Protein AF-A0A377VSE3-F1 (afdb_monomer_lite)

Organism: Klebsiella pneumoniae (NCBI:txid573)

Foldseek 3Di:
DDDDDDCVVCVVCVVVVVDDDDPDDDPPPDDDDDDDDDPPDDDDPVRVVVVVVVVVVVVVPPD

Secondary structure (DSSP, 8-state):
------TTTSHHHHHTTSS-------TT----------TT----HHHHHHHHHHHHHHHHT--

Structure (mmCIF, N/CA/C/O backbone):
data_AF-A0A377VSE3-F1
#
_entry.id   AF-A0A377VSE3-F1
#
loop_
_atom_site.group_PD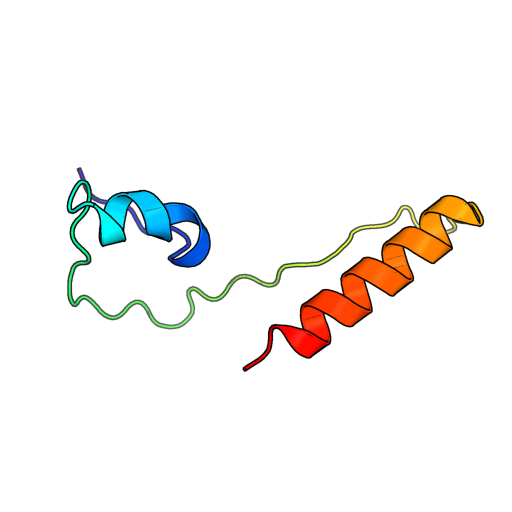B
_atom_site.id
_atom_site.type_symbol
_atom_site.label_atom_id
_atom_site.label_alt_id
_atom_site.label_comp_id
_atom_site.label_asym_id
_atom_site.label_entity_id
_atom_site.label_seq_id
_atom_site.pdbx_PDB_ins_code
_atom_site.Cartn_x
_atom_site.Cartn_y
_atom_site.Cartn_z
_atom_site.occupancy
_atom_site.B_iso_or_equiv
_atom_site.auth_seq_id
_atom_site.auth_comp_id
_atom_site.auth_asym_id
_atom_site.auth_atom_id
_atom_site.pdbx_PDB_model_num
ATOM 1 N N . MET A 1 1 ? -18.452 11.283 14.935 1.00 85.94 1 MET A N 1
ATOM 2 C CA . MET A 1 1 ? -18.435 10.960 13.489 1.00 85.94 1 MET A CA 1
ATOM 3 C C . MET A 1 1 ? -17.807 9.584 13.327 1.00 85.94 1 MET A C 1
ATOM 5 O O . MET A 1 1 ? -16.911 9.286 14.102 1.00 85.94 1 MET A O 1
ATOM 9 N N . LEU A 1 2 ? -18.279 8.756 12.392 1.00 93.38 2 LEU A N 1
ATOM 10 C CA . LEU A 1 2 ? -17.749 7.409 12.131 1.00 93.38 2 LEU A CA 1
ATOM 11 C C . LEU A 1 2 ?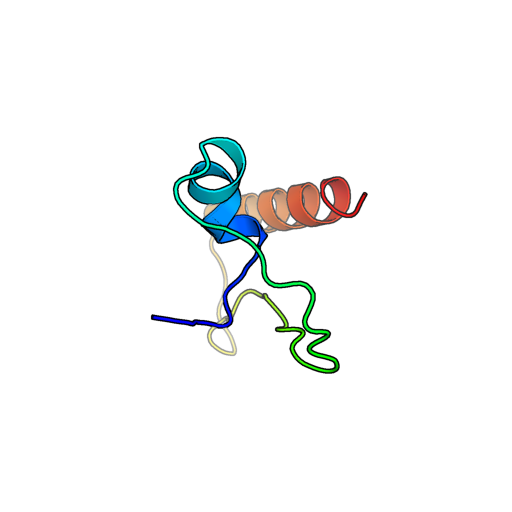 -17.393 7.276 10.649 1.00 93.38 2 LEU A C 1
ATOM 13 O O . LEU A 1 2 ? -18.068 7.873 9.812 1.00 93.38 2 LEU A O 1
ATOM 17 N N . ALA A 1 3 ? -16.354 6.504 10.334 1.00 93.50 3 ALA A N 1
ATOM 18 C CA . ALA A 1 3 ? -15.919 6.244 8.965 1.00 93.50 3 ALA A CA 1
ATOM 19 C C . ALA A 1 3 ? -15.265 4.858 8.847 1.00 93.50 3 ALA A C 1
ATOM 21 O O . ALA A 1 3 ? -14.648 4.381 9.797 1.00 93.50 3 ALA A O 1
ATOM 22 N N . ALA A 1 4 ? -15.371 4.243 7.667 1.00 92.50 4 ALA A N 1
ATOM 23 C CA . ALA A 1 4 ? -14.582 3.077 7.280 1.00 92.50 4 ALA A CA 1
ATOM 24 C C . ALA A 1 4 ? -13.441 3.548 6.370 1.00 92.50 4 ALA A C 1
ATOM 26 O O . ALA A 1 4 ? -13.682 4.109 5.302 1.00 92.50 4 ALA A O 1
ATOM 27 N N . VAL A 1 5 ? -12.202 3.370 6.818 1.00 91.69 5 VAL A N 1
ATOM 28 C CA . VAL A 1 5 ? -10.993 3.893 6.166 1.00 91.69 5 VAL A CA 1
ATOM 29 C C . VAL A 1 5 ? -9.864 2.872 6.250 1.00 91.69 5 VAL A C 1
ATOM 31 O O . VAL A 1 5 ? -9.935 1.915 7.020 1.00 91.69 5 VAL A O 1
ATOM 34 N N . SER A 1 6 ? -8.809 3.061 5.456 1.00 89.19 6 SER A N 1
ATOM 35 C CA . SER A 1 6 ? -7.652 2.168 5.508 1.00 89.19 6 SER A CA 1
ATOM 36 C C . SER A 1 6 ? -6.915 2.308 6.838 1.00 89.19 6 SER A C 1
ATOM 38 O O . SER A 1 6 ? -6.398 3.382 7.149 1.00 89.19 6 SER A O 1
ATOM 40 N N . ALA A 1 7 ? -6.762 1.204 7.570 1.00 88.00 7 ALA A N 1
ATOM 41 C CA . ALA A 1 7 ? -5.969 1.173 8.799 1.00 88.00 7 ALA A CA 1
ATOM 42 C C . ALA A 1 7 ? -4.524 1.646 8.562 1.00 88.00 7 ALA A C 1
ATOM 44 O O . ALA A 1 7 ? -3.963 2.376 9.371 1.00 88.00 7 ALA A O 1
ATOM 45 N N . SER A 1 8 ? -3.941 1.314 7.403 1.00 88.75 8 SER A N 1
ATOM 46 C CA . SER A 1 8 ? -2.581 1.739 7.051 1.00 88.75 8 SER A CA 1
ATOM 47 C C . SER A 1 8 ? -2.428 3.255 6.895 1.00 88.75 8 SER A C 1
ATOM 49 O O . SER A 1 8 ? -1.327 3.768 7.091 1.00 88.75 8 SER A O 1
ATOM 51 N N . GLN A 1 9 ? -3.510 3.965 6.554 1.00 90.75 9 GLN A N 1
ATOM 52 C CA . GLN A 1 9 ? -3.517 5.423 6.423 1.00 90.75 9 GLN A CA 1
ATOM 53 C C . GLN A 1 9 ? -3.708 6.119 7.773 1.00 90.75 9 GLN A C 1
ATOM 55 O O . GLN A 1 9 ? -3.241 7.239 7.911 1.00 90.75 9 GLN A O 1
ATOM 60 N N . MET A 1 10 ? -4.350 5.458 8.745 1.00 94.56 10 MET A N 1
ATOM 61 C CA . MET A 1 10 ? -4.707 6.023 10.058 1.00 94.56 10 MET A CA 1
ATOM 62 C C . MET A 1 10 ? -3.786 5.568 11.201 1.00 94.56 10 MET A C 1
ATOM 64 O O . MET A 1 10 ? -4.146 5.683 12.376 1.00 94.56 10 MET A O 1
ATOM 68 N N . ARG A 1 11 ? -2.623 4.981 10.877 1.00 94.00 11 ARG A N 1
ATOM 69 C CA . ARG A 1 11 ? -1.682 4.461 11.885 1.00 94.00 11 ARG A CA 1
ATOM 70 C C . ARG A 1 11 ? -1.274 5.538 12.877 1.00 94.00 11 ARG A C 1
ATOM 72 O O . ARG A 1 11 ? -1.418 5.333 14.070 1.00 94.00 11 ARG A O 1
ATOM 79 N N . PHE A 1 12 ? -0.865 6.705 12.383 1.00 95.88 12 PHE A N 1
ATOM 80 C CA . PHE A 1 12 ? -0.430 7.802 13.241 1.00 95.88 12 PHE A CA 1
ATOM 81 C C . PHE A 1 12 ? -1.515 8.210 14.245 1.00 95.88 12 PHE A C 1
ATOM 83 O O . PHE A 1 12 ? -1.254 8.324 15.439 1.00 95.88 12 PHE A O 1
ATOM 90 N N . GLU A 1 13 ? -2.742 8.404 13.779 1.00 96.50 13 GLU A N 1
ATOM 91 C CA . GLU A 1 13 ? -3.862 8.838 14.604 1.00 96.50 13 GLU A CA 1
ATOM 92 C C . GLU A 1 13 ? -4.260 7.779 15.628 1.00 96.50 13 GLU A C 1
ATOM 94 O O . GLU A 1 13 ? -4.600 8.120 16.759 1.00 96.50 13 GLU A O 1
ATOM 99 N N . THR A 1 14 ? -4.204 6.504 15.245 1.00 94.44 14 THR A N 1
ATOM 100 C CA . THR A 1 14 ? -4.525 5.390 1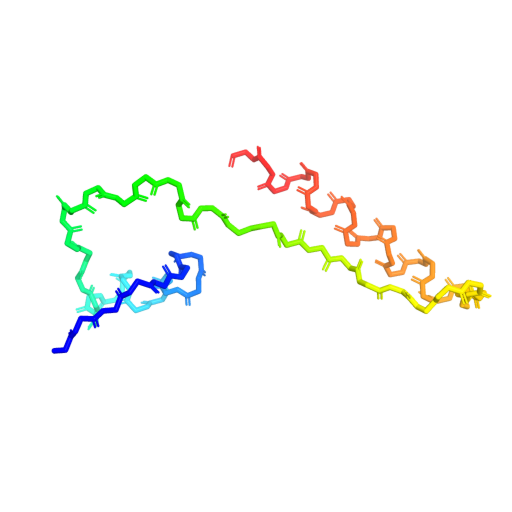6.145 1.00 94.44 14 THR A CA 1
ATOM 101 C C . THR A 1 14 ? -3.431 5.214 17.199 1.00 94.44 14 THR A C 1
ATOM 103 O O . THR A 1 14 ? -3.738 5.130 18.385 1.00 94.44 14 THR A O 1
ATOM 106 N N . ASP A 1 15 ? -2.160 5.253 16.791 1.00 95.62 15 ASP A N 1
ATOM 107 C CA . ASP A 1 15 ? -0.998 5.095 17.675 1.00 95.62 15 ASP A CA 1
ATOM 108 C C . ASP A 1 15 ? -0.903 6.233 18.706 1.00 95.62 15 ASP A C 1
ATOM 110 O O . ASP A 1 15 ? -0.461 6.022 19.833 1.00 95.62 15 ASP A O 1
ATOM 114 N N . ASN A 1 16 ? -1.364 7.436 18.346 1.00 97.12 16 ASN A N 1
ATOM 115 C CA . ASN A 1 16 ? -1.394 8.604 19.233 1.00 97.12 16 ASN A CA 1
ATOM 116 C C . ASN A 1 16 ? -2.742 8.798 19.955 1.00 97.12 16 ASN A C 1
ATOM 118 O O . ASN A 1 16 ? -2.936 9.812 20.625 1.00 97.12 16 ASN A O 1
ATOM 122 N N . GLY A 1 17 ? -3.691 7.865 19.820 1.00 95.56 17 GLY A N 1
ATOM 123 C CA . GLY A 1 17 ? -4.990 7.923 20.500 1.00 95.56 17 GLY A CA 1
ATOM 124 C C . GLY A 1 17 ? -5.923 9.046 20.029 1.00 95.56 17 GLY A C 1
ATOM 125 O O . GLY A 1 17 ? -6.892 9.367 20.715 1.00 95.56 17 GLY A O 1
ATOM 126 N N . LEU A 1 18 ? -5.657 9.643 18.864 1.00 96.44 18 LEU A N 1
ATOM 127 C CA . LEU A 1 18 ? -6.528 10.638 18.231 1.00 96.44 18 LEU A CA 1
ATOM 128 C C . LEU A 1 18 ? -7.788 9.992 17.641 1.00 96.44 18 LEU A C 1
ATOM 130 O O . LEU A 1 18 ? -8.833 10.636 17.549 1.00 96.44 18 LEU A O 1
ATOM 134 N N . LEU A 1 19 ? -7.690 8.722 17.243 1.00 96.19 19 LEU A N 1
ATOM 135 C CA . LEU A 1 19 ? -8.799 7.909 16.754 1.00 96.19 19 LEU A CA 1
ATOM 136 C C . LEU A 1 19 ? -8.875 6.587 17.519 1.00 96.19 19 LEU A C 1
ATOM 138 O O . LEU A 1 19 ? -7.864 6.028 17.935 1.00 96.19 19 LEU A O 1
ATOM 142 N N . SER A 1 20 ? -10.096 6.074 17.671 1.00 95.06 20 SER A N 1
ATOM 143 C CA . SER A 1 20 ? -10.362 4.772 18.282 1.00 95.06 20 SER A CA 1
ATOM 144 C C . SER A 1 20 ? -11.007 3.839 17.261 1.00 95.06 20 SER A C 1
ATOM 146 O O . SER A 1 20 ? -11.974 4.211 16.590 1.00 95.06 20 SER A O 1
ATOM 148 N N . VAL A 1 21 ? -10.463 2.627 17.138 1.00 94.38 21 VAL A N 1
ATOM 149 C CA . VAL A 1 21 ? -11.015 1.580 16.274 1.00 94.38 21 VAL A CA 1
ATOM 150 C C . VAL A 1 21 ? -12.209 0.936 16.969 1.00 94.38 21 VAL A C 1
ATOM 152 O O . VAL A 1 21 ? -12.094 0.421 18.080 1.00 94.38 21 VAL A O 1
ATOM 155 N N . LEU A 1 22 ? -13.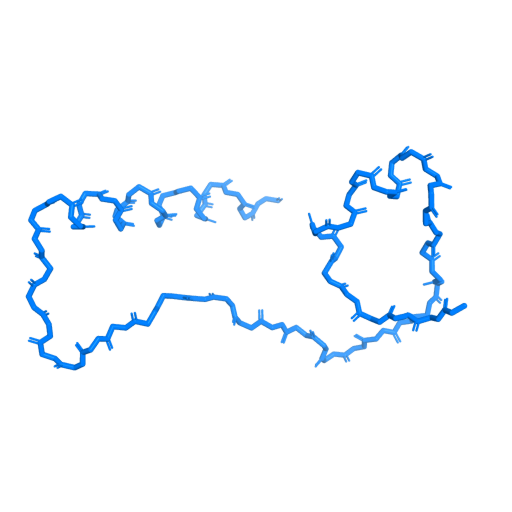359 0.932 16.298 1.00 94.88 22 LEU A N 1
ATOM 156 C CA . LEU A 1 22 ? -14.537 0.222 16.784 1.00 94.88 22 LEU A CA 1
ATOM 157 C C . LEU A 1 22 ? -14.431 -1.277 16.461 1.00 94.88 22 LEU A C 1
ATOM 159 O O . LEU A 1 22 ? -14.086 -1.616 15.327 1.00 94.88 22 LEU A O 1
ATOM 163 N N . PRO A 1 23 ? -14.785 -2.184 17.392 1.00 93.12 23 PRO A N 1
ATOM 164 C CA . PRO A 1 23 ? -14.714 -3.633 17.191 1.00 93.12 23 PRO A CA 1
ATOM 165 C C . PRO A 1 23 ? -15.910 -4.150 16.371 1.00 93.12 23 PRO A C 1
ATOM 167 O O . PRO A 1 23 ? -16.618 -5.070 16.777 1.00 93.12 23 PRO A O 1
ATOM 170 N N . VAL A 1 24 ? -16.170 -3.523 15.223 1.00 92.94 24 VAL A N 1
ATOM 171 C CA . VAL A 1 24 ? -17.252 -3.883 14.303 1.00 92.94 24 VAL A CA 1
ATOM 172 C C . VAL A 1 24 ? -16.630 -4.561 13.080 1.00 92.94 24 VAL A C 1
ATOM 174 O O . VAL A 1 24 ? -15.886 -3.906 12.348 1.00 92.94 24 VAL A O 1
ATOM 177 N N . PRO A 1 25 ? -16.894 -5.857 12.834 1.00 90.31 25 PRO A N 1
ATOM 178 C CA . PRO A 1 25 ? -16.364 -6.543 11.664 1.00 90.31 25 PRO A CA 1
ATOM 179 C C . PRO 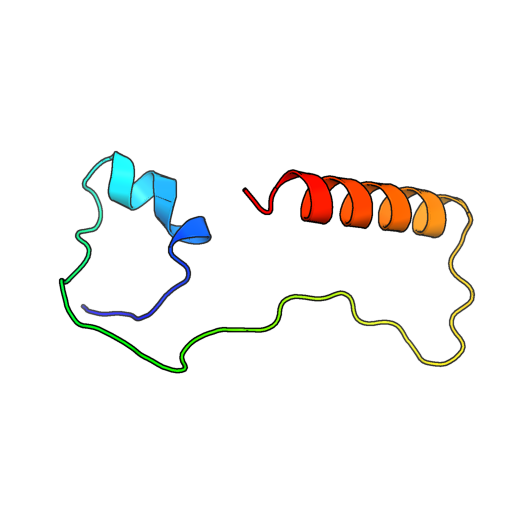A 1 25 ? -17.016 -6.001 10.387 1.00 90.31 25 PRO A C 1
ATOM 181 O O . PRO A 1 25 ? -18.236 -5.867 10.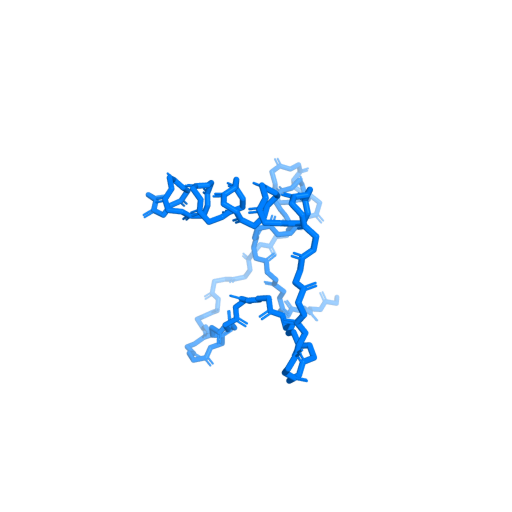309 1.00 90.31 25 PRO A O 1
ATOM 184 N N . LEU A 1 26 ? -16.197 -5.723 9.374 1.00 90.19 26 LEU A N 1
ATOM 185 C CA . LEU A 1 26 ? -16.635 -5.239 8.063 1.00 90.19 26 LEU A CA 1
ATOM 186 C C . LEU A 1 26 ? -16.097 -6.173 6.965 1.00 90.19 26 LEU A C 1
ATOM 188 O O . LEU A 1 26 ? -15.103 -5.835 6.311 1.00 90.19 26 LEU A O 1
ATOM 192 N N . PRO A 1 27 ? -16.690 -7.371 6.789 1.00 91.12 27 PRO A N 1
ATOM 193 C CA . PRO A 1 27 ? -16.257 -8.305 5.755 1.00 91.12 27 PRO A CA 1
ATOM 194 C C . PRO A 1 27 ? -16.415 -7.691 4.359 1.00 91.12 27 PRO A C 1
ATOM 196 O O . PRO A 1 27 ? -17.176 -6.746 4.161 1.00 91.12 27 PRO A O 1
ATOM 199 N N . ASP A 1 28 ? -15.657 -8.215 3.397 1.00 89.62 28 ASP A N 1
ATOM 200 C CA . ASP A 1 28 ? -15.753 -7.848 1.977 1.00 89.62 28 ASP A CA 1
ATOM 201 C C . ASP A 1 28 ? -15.468 -6.368 1.649 1.00 89.62 28 ASP A C 1
ATOM 203 O O . ASP A 1 28 ? -15.814 -5.872 0.579 1.00 89.62 28 ASP A O 1
ATOM 207 N N . THR A 1 29 ? -14.757 -5.660 2.532 1.00 89.31 29 THR A N 1
ATOM 208 C CA . THR A 1 29 ? -14.317 -4.266 2.321 1.00 89.31 29 THR A CA 1
ATOM 209 C C . THR A 1 29 ? -12.888 -4.148 1.775 1.00 89.31 29 THR A C 1
ATOM 211 O O . THR A 1 29 ? -12.298 -3.064 1.759 1.00 89.31 29 THR A O 1
ATOM 214 N N . THR A 1 30 ? -12.305 -5.255 1.300 1.00 86.56 30 THR A N 1
ATOM 215 C CA . THR A 1 30 ? -10.942 -5.245 0.755 1.00 86.56 30 THR A CA 1
ATOM 216 C C . THR A 1 30 ? -10.893 -4.508 -0.583 1.00 86.56 30 THR A C 1
ATOM 218 O O . THR A 1 30 ? -11.666 -4.760 -1.507 1.00 86.56 30 THR A O 1
ATOM 221 N N . ARG A 1 31 ? -9.948 -3.571 -0.706 1.00 85.94 31 ARG A N 1
ATOM 222 C CA . ARG A 1 31 ? -9.727 -2.802 -1.933 1.00 85.94 31 ARG A CA 1
ATOM 223 C C . ARG A 1 31 ? -8.450 -3.266 -2.615 1.00 85.94 31 ARG A C 1
ATOM 225 O O . ARG A 1 31 ? -7.370 -3.192 -2.036 1.00 85.94 31 ARG A O 1
ATOM 232 N N . ARG A 1 32 ? -8.553 -3.652 -3.888 1.00 88.25 32 ARG A N 1
ATOM 233 C CA . ARG A 1 32 ? -7.374 -3.905 -4.726 1.00 88.25 32 ARG A CA 1
ATOM 234 C C . ARG A 1 32 ? -6.649 -2.588 -5.006 1.00 88.25 32 ARG A C 1
ATOM 236 O O . ARG A 1 32 ? -7.233 -1.666 -5.575 1.00 88.25 32 ARG A O 1
ATOM 243 N N . ILE A 1 33 ? -5.379 -2.516 -4.620 1.00 88.81 33 ILE A N 1
ATOM 244 C CA . ILE A 1 33 ? -4.480 -1.402 -4.934 1.00 88.81 33 ILE A CA 1
ATOM 245 C C . ILE A 1 33 ? -3.543 -1.851 -6.051 1.00 88.81 33 ILE A C 1
ATOM 247 O O . ILE A 1 33 ? -2.997 -2.950 -6.001 1.00 88.81 33 ILE A O 1
ATOM 251 N N . GLY A 1 34 ? -3.376 -1.017 -7.074 1.00 91.31 34 GLY A N 1
ATOM 252 C CA . GLY A 1 34 ? -2.544 -1.341 -8.224 1.00 91.31 34 GLY A CA 1
ATOM 253 C C . GLY A 1 34 ? -2.170 -0.109 -9.033 1.00 91.31 34 GLY A C 1
ATOM 254 O O . GLY A 1 34 ? -2.594 1.008 -8.736 1.00 91.31 34 GLY A O 1
ATOM 255 N N . LEU A 1 35 ? -1.368 -0.335 -10.068 1.00 93.50 35 LEU A N 1
ATOM 256 C CA . LEU A 1 35 ? -0.922 0.691 -11.001 1.00 93.50 35 LEU A CA 1
ATOM 257 C C . LEU A 1 35 ? -1.764 0.613 -12.277 1.00 93.50 35 LEU A C 1
ATOM 259 O O . LEU A 1 35 ? -2.057 -0.475 -12.766 1.00 93.50 35 LEU A O 1
ATOM 263 N N . THR A 1 36 ? -2.163 1.767 -12.810 1.00 94.44 36 THR A N 1
ATOM 264 C CA . THR A 1 36 ? -2.918 1.860 -14.068 1.00 94.44 36 THR A CA 1
ATOM 265 C C . THR A 1 36 ? -2.025 2.430 -15.157 1.00 94.44 36 THR A C 1
ATOM 267 O O . THR A 1 36 ? -1.298 3.394 -14.925 1.00 94.44 36 THR A O 1
ATOM 270 N N . PHE A 1 37 ? -2.108 1.852 -16.353 1.00 94.94 37 PHE A N 1
ATOM 271 C CA . PHE A 1 37 ? -1.333 2.272 -17.515 1.00 94.94 37 PHE A CA 1
ATOM 272 C C . PHE A 1 37 ? -2.261 2.574 -18.678 1.00 94.94 37 PHE A C 1
ATOM 274 O O . PHE A 1 37 ? -3.308 1.945 -18.843 1.00 94.94 37 PHE A O 1
ATOM 281 N N . ARG A 1 38 ? -1.850 3.518 -19.523 1.00 95.44 38 ARG A N 1
ATOM 282 C CA . ARG A 1 38 ? -2.501 3.702 -20.816 1.00 95.44 38 ARG A CA 1
ATOM 283 C C . ARG A 1 38 ? -2.208 2.475 -21.680 1.00 95.44 38 ARG A C 1
ATOM 285 O O . ARG A 1 38 ? -1.052 2.083 -21.815 1.00 95.44 38 ARG A O 1
ATOM 292 N N . ALA A 1 39 ? -3.236 1.899 -22.299 1.00 96.06 39 ALA A N 1
ATOM 293 C CA . ALA A 1 39 ? -3.050 0.804 -23.246 1.00 96.06 39 ALA A CA 1
ATOM 294 C C . ALA A 1 39 ? -2.056 1.206 -24.355 1.00 96.06 39 ALA A C 1
ATOM 296 O O . ALA A 1 39 ? -2.159 2.297 -24.918 1.00 96.06 39 ALA A O 1
ATOM 297 N N . GLY A 1 40 ? -1.073 0.343 -24.628 1.00 95.25 40 GLY A N 1
ATOM 298 C CA . GLY A 1 40 ? -0.009 0.607 -25.602 1.00 95.25 40 GLY A CA 1
ATOM 299 C C . GLY A 1 40 ? 1.087 1.575 -25.136 1.00 95.25 40 GLY A C 1
ATOM 300 O O . GLY A 1 40 ? 1.910 1.984 -25.951 1.00 95.25 40 GLY A O 1
ATOM 301 N N . SER A 1 41 ? 1.129 1.970 -23.857 1.00 95.19 41 SER A N 1
ATOM 302 C CA . SER A 1 41 ? 2.208 2.828 -23.356 1.00 95.19 41 SER A CA 1
ATOM 303 C C . SER A 1 41 ? 3.564 2.122 -23.396 1.00 95.19 41 SER A C 1
ATOM 305 O O . SER A 1 41 ? 3.681 0.992 -22.922 1.00 95.19 41 SER A O 1
ATOM 307 N N . LEU A 1 42 ? 4.592 2.833 -23.860 1.00 96.25 42 LEU A N 1
ATOM 308 C CA . LEU A 1 42 ? 5.992 2.413 -23.794 1.00 96.25 42 LEU A CA 1
ATOM 309 C C . LEU A 1 42 ? 6.681 3.172 -22.644 1.00 96.25 42 LEU A C 1
ATOM 311 O O . LEU A 1 42 ? 7.072 4.327 -22.831 1.00 96.25 42 LEU A O 1
ATOM 315 N N . PRO A 1 43 ? 6.776 2.593 -21.430 1.00 94.38 43 PRO A N 1
ATOM 316 C CA . PRO A 1 43 ? 7.360 3.281 -20.286 1.00 94.38 43 PRO A CA 1
ATOM 317 C C . PRO A 1 43 ? 8.847 3.555 -20.518 1.00 94.38 43 PRO A C 1
ATOM 319 O O . PRO A 1 43 ? 9.589 2.682 -20.972 1.00 94.38 43 PRO A O 1
ATOM 322 N N . SER A 1 44 ? 9.292 4.759 -20.154 1.00 97.69 44 SER A N 1
ATOM 323 C CA . SER A 1 44 ? 10.710 5.120 -20.215 1.00 97.69 44 SER A CA 1
ATOM 324 C C . SER A 1 44 ? 11.560 4.195 -19.327 1.00 97.69 44 SER A C 1
ATOM 326 O O . SER A 1 44 ? 11.031 3.624 -18.366 1.00 97.69 44 SER A O 1
ATOM 328 N N . PRO A 1 45 ? 12.881 4.080 -19.561 1.00 97.94 45 PRO A N 1
ATOM 329 C CA . PRO A 1 45 ? 13.762 3.306 -18.684 1.00 97.94 45 PRO A CA 1
ATOM 330 C C . PRO A 1 45 ? 13.663 3.714 -17.204 1.00 97.94 45 PRO A C 1
ATOM 332 O O . PRO A 1 45 ? 13.665 2.854 -16.325 1.00 97.94 45 PRO A O 1
ATOM 335 N N . ALA A 1 46 ? 13.492 5.010 -16.922 1.00 97.94 46 ALA A N 1
ATOM 336 C CA . ALA A 1 46 ? 13.300 5.515 -15.562 1.00 97.94 46 ALA A CA 1
ATOM 337 C C . ALA A 1 46 ? 11.979 5.025 -14.947 1.00 97.94 46 ALA A C 1
ATOM 339 O O . ALA A 1 46 ? 11.955 4.553 -13.812 1.00 97.94 46 ALA A O 1
ATOM 340 N N . THR A 1 47 ? 10.885 5.066 -15.715 1.00 97.25 47 THR A N 1
ATOM 341 C CA . THR A 1 47 ? 9.593 4.520 -15.280 1.00 97.25 47 THR A CA 1
ATOM 342 C C . THR A 1 47 ? 9.701 3.023 -15.007 1.00 97.25 47 THR A C 1
ATOM 344 O O . THR A 1 47 ? 9.246 2.567 -13.967 1.00 97.25 47 THR A O 1
ATOM 347 N N . GLN A 1 48 ? 10.346 2.255 -15.886 1.00 97.00 48 GLN A N 1
ATOM 348 C CA . GLN A 1 48 ? 10.544 0.816 -15.683 1.00 97.00 48 GLN A CA 1
ATOM 349 C C . GLN A 1 48 ? 11.351 0.515 -14.412 1.00 97.00 48 GLN A C 1
ATOM 351 O O . GLN A 1 48 ? 11.001 -0.400 -13.665 1.00 97.00 48 GLN A O 1
ATOM 356 N N . ALA A 1 49 ? 12.397 1.299 -14.133 1.00 97.88 49 ALA A N 1
ATOM 357 C CA . ALA A 1 49 ? 13.174 1.171 -12.904 1.00 97.88 49 ALA A CA 1
ATOM 358 C C . ALA A 1 49 ? 12.319 1.438 -11.654 1.00 97.88 49 ALA A C 1
ATOM 360 O O . ALA A 1 49 ? 12.372 0.655 -10.705 1.00 97.88 49 ALA A O 1
ATOM 361 N N . LEU A 1 50 ? 11.487 2.484 -11.678 1.00 97.25 50 LEU A N 1
ATOM 362 C CA . LEU A 1 50 ? 10.560 2.795 -10.590 1.00 97.25 50 LEU A CA 1
ATOM 363 C C . LEU A 1 50 ? 9.523 1.684 -10.386 1.00 97.25 50 LEU A C 1
ATOM 365 O O . LEU A 1 50 ? 9.279 1.277 -9.255 1.00 97.25 50 LEU A O 1
ATOM 369 N N . LEU A 1 51 ? 8.939 1.162 -11.467 1.00 96.19 51 LEU A N 1
ATOM 370 C CA . LEU A 1 51 ? 7.977 0.061 -11.388 1.00 96.19 51 LEU A CA 1
ATOM 371 C C . LEU A 1 51 ? 8.592 -1.168 -10.723 1.00 96.19 51 LEU A C 1
ATOM 373 O O . LEU A 1 51 ? 7.988 -1.737 -9.819 1.00 96.19 51 LEU A O 1
ATOM 377 N N . ARG A 1 52 ? 9.811 -1.543 -11.126 1.00 96.12 52 ARG A N 1
ATOM 378 C CA . ARG A 1 52 ? 10.541 -2.659 -10.512 1.00 96.12 52 ARG A CA 1
ATOM 379 C C . ARG A 1 52 ? 10.746 -2.439 -9.014 1.00 96.12 52 ARG A C 1
ATOM 381 O O . ARG A 1 52 ? 10.498 -3.356 -8.240 1.00 96.12 52 ARG A O 1
ATOM 388 N N . PHE A 1 53 ? 11.151 -1.234 -8.616 1.00 96.56 53 PHE A N 1
ATOM 389 C CA . PHE A 1 53 ? 11.323 -0.887 -7.206 1.00 96.56 53 PHE A CA 1
ATOM 390 C C . PHE A 1 53 ? 10.009 -1.007 -6.421 1.00 96.56 53 PHE A C 1
ATOM 392 O O . PHE A 1 53 ? 9.978 -1.648 -5.375 1.00 96.56 53 PHE A O 1
ATOM 399 N N . ILE A 1 54 ? 8.911 -0.453 -6.946 1.00 95.38 54 ILE A N 1
ATOM 400 C CA . ILE A 1 54 ? 7.591 -0.535 -6.304 1.00 95.38 54 ILE A CA 1
ATOM 401 C C . ILE A 1 54 ? 7.166 -1.996 -6.133 1.00 95.38 54 ILE A C 1
ATOM 403 O O . ILE A 1 54 ? 6.745 -2.380 -5.045 1.00 95.38 54 ILE A O 1
ATOM 407 N N . TYR A 1 55 ? 7.292 -2.822 -7.177 1.00 93.25 55 TYR A N 1
ATOM 408 C CA . TYR A 1 55 ? 6.911 -4.233 -7.093 1.00 93.25 55 TYR A CA 1
ATOM 409 C C . TYR A 1 55 ? 7.744 -5.006 -6.070 1.00 93.25 55 TYR A C 1
ATOM 411 O O . TYR A 1 55 ? 7.178 -5.814 -5.340 1.00 93.25 55 TYR A O 1
ATOM 419 N N . GLN A 1 56 ? 9.043 -4.721 -5.967 1.00 94.25 56 GLN A N 1
ATOM 420 C CA . GLN A 1 56 ? 9.901 -5.329 -4.953 1.00 94.25 56 GLN A CA 1
ATOM 421 C C . GLN A 1 56 ? 9.447 -4.958 -3.532 1.00 94.25 56 GLN A C 1
ATOM 423 O O . GLN A 1 56 ? 9.250 -5.833 -2.700 1.00 94.25 56 GLN A O 1
ATOM 428 N N . GLN A 1 57 ? 9.177 -3.677 -3.268 1.00 91.44 57 GLN A N 1
ATOM 429 C CA . GLN A 1 57 ? 8.731 -3.225 -1.943 1.00 91.44 57 GLN A CA 1
ATOM 430 C C . GLN A 1 57 ? 7.355 -3.773 -1.542 1.00 91.44 57 GLN A C 1
ATOM 432 O O . GLN A 1 57 ? 7.117 -4.048 -0.370 1.00 91.44 57 GLN A O 1
ATOM 437 N N . VAL A 1 58 ? 6.441 -3.944 -2.502 1.00 86.75 58 VAL A N 1
ATOM 438 C CA . VAL A 1 58 ? 5.119 -4.533 -2.230 1.00 86.75 58 VAL A CA 1
ATOM 439 C C . VAL A 1 58 ? 5.223 -6.031 -1.925 1.00 86.75 58 VAL A C 1
ATOM 441 O O . VAL A 1 58 ? 4.448 -6.525 -1.113 1.00 86.75 58 VAL A O 1
ATOM 444 N N . GLN A 1 59 ? 6.169 -6.749 -2.540 1.00 75.00 59 GLN A N 1
ATOM 445 C CA . GLN A 1 59 ? 6.431 -8.159 -2.225 1.00 75.00 59 GLN A CA 1
ATOM 446 C C . GLN A 1 59 ? 7.074 -8.325 -0.843 1.00 75.00 59 GLN A C 1
ATOM 448 O O . GLN A 1 59 ? 6.671 -9.211 -0.095 1.00 75.00 59 GLN A O 1
ATOM 453 N N . ASP A 1 60 ? 8.007 -7.441 -0.484 1.00 62.59 60 ASP A N 1
ATOM 454 C CA . ASP A 1 60 ? 8.699 -7.474 0.810 1.00 62.59 60 ASP A CA 1
ATOM 455 C C . ASP A 1 60 ? 7.796 -7.033 1.980 1.00 62.59 60 ASP A C 1
ATOM 457 O O . ASP A 1 60 ? 7.980 -7.471 3.111 1.00 62.59 60 ASP A O 1
ATOM 461 N N . GLY A 1 61 ? 6.799 -6.179 1.721 1.00 55.88 61 GLY A N 1
ATOM 462 C CA . GLY A 1 61 ? 5.840 -5.687 2.718 1.00 55.88 61 GLY A CA 1
ATOM 463 C C . GLY A 1 61 ? 4.615 -6.580 2.955 1.00 55.88 61 GLY A C 1
ATOM 464 O O . GLY A 1 61 ? 3.696 -6.149 3.647 1.00 55.88 61 GLY A O 1
ATOM 465 N N . ALA A 1 62 ? 4.560 -7.780 2.366 1.00 51.44 62 ALA A N 1
ATOM 466 C CA . ALA A 1 62 ? 3.444 -8.727 2.486 1.00 51.44 62 ALA A CA 1
ATOM 467 C C . ALA A 1 62 ? 3.579 -9.703 3.679 1.00 51.44 62 ALA A C 1
ATOM 469 O O . ALA A 1 62 ? 3.112 -10.841 3.591 1.00 51.44 62 ALA A O 1
ATOM 470 N N . VAL A 1 63 ? 4.222 -9.265 4.768 1.00 38.53 63 VAL A N 1
ATOM 471 C CA . VAL A 1 63 ? 4.387 -10.020 6.027 1.00 38.53 63 VAL A CA 1
ATOM 472 C C . VAL A 1 63 ? 3.402 -9.528 7.079 1.00 38.53 63 VAL A C 1
ATOM 474 O O . VAL A 1 63 ? 3.306 -8.292 7.253 1.00 38.53 63 VAL A O 1
#

Sequence (63 aa):
MLAAVSASQMRFETDNGLLSVLPVPLPDTTRRIGLTFRAGSLPSPATQALLRFIYQQVQDGAV

Radius of gyration: 17.1 Å; chains: 1; bounding box: 32×21×46 Å

pLDDT: mean 90.53, std 10.98, range [38.53, 97.94]